Protein AF-A0A832CMW9-F1 (afdb_monomer_lite)

Foldseek 3Di:
DAWDWDDDPPAIDTDGPQPPDPCSVVPVVSVVRVVVRCVVRVD

pLDDT: mean 97.25, std 2.6, range [82.62, 98.56]

Radius of gyration: 11.05 Å; chains: 1; bounding box: 22×16×30 Å

Sequence (43 aa):
PVVWKKMWGQGRVFYTSLGHVAADFTVPEARTIVERGLLWASR

Structure (mmCIF, N/CA/C/O backbone):
data_AF-A0A832CMW9-F1
#
_entry.id   AF-A0A832CMW9-F1
#
loop_
_atom_site.group_PDB
_atom_site.id
_atom_site.type_symbol
_atom_site.label_atom_id
_atom_site.label_alt_id
_atom_site.label_comp_id
_atom_site.label_asym_id
_atom_site.label_entity_id
_atom_site.label_seq_id
_atom_site.pdbx_PDB_ins_code
_atom_site.Cartn_x
_atom_site.Cartn_y
_atom_site.Cartn_z
_atom_site.occupancy
_atom_site.B_iso_or_equiv
_atom_site.auth_seq_id
_atom_site.auth_comp_id
_atom_site.auth_asym_id
_atom_site.auth_atom_id
_atom_site.pdbx_PDB_model_num
ATOM 1 N N . PRO A 1 1 ? 6.820 10.808 5.276 1.00 82.62 1 PRO A N 1
ATOM 2 C CA . PRO A 1 1 ? 6.876 9.347 5.548 1.00 82.62 1 PRO A CA 1
ATOM 3 C C . PRO A 1 1 ? 6.381 8.586 4.309 1.00 82.62 1 PRO A C 1
ATOM 5 O O . PRO A 1 1 ? 5.527 9.129 3.620 1.00 82.62 1 PRO A O 1
ATOM 8 N N . VAL A 1 2 ? 6.907 7.388 4.020 1.00 96.00 2 VAL A N 1
ATOM 9 C CA .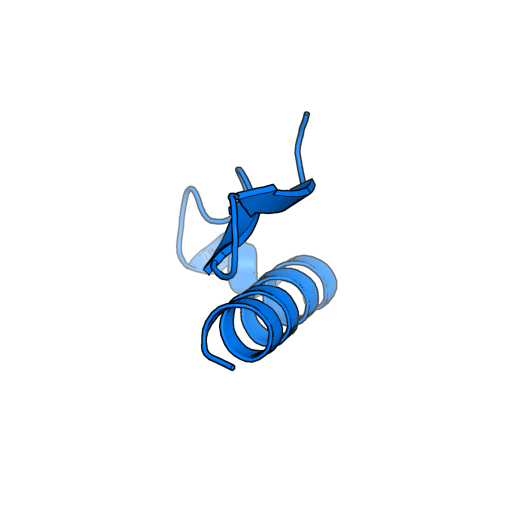 VAL A 1 2 ? 6.606 6.657 2.762 1.00 96.00 2 VAL A CA 1
ATOM 10 C C . VAL A 1 2 ? 5.501 5.606 2.934 1.00 96.00 2 VAL A C 1
ATOM 12 O O . VAL A 1 2 ? 4.654 5.446 2.061 1.00 96.00 2 VAL A O 1
ATOM 15 N N . VAL A 1 3 ? 5.471 4.905 4.071 1.00 97.88 3 VAL A N 1
ATOM 16 C CA . VAL A 1 3 ? 4.457 3.891 4.413 1.00 97.88 3 VAL A CA 1
ATOM 17 C C . VAL 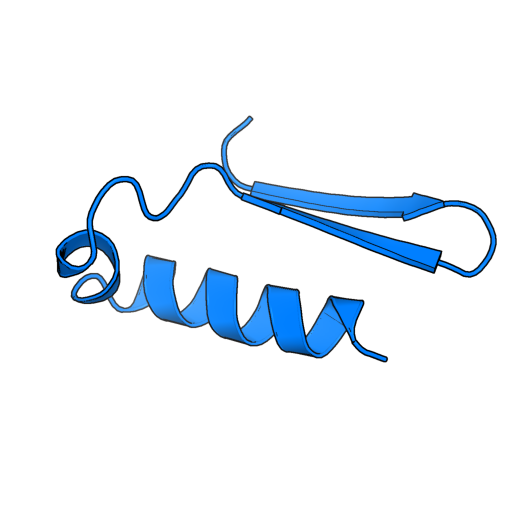A 1 3 ? 4.160 3.983 5.905 1.00 97.88 3 VAL A C 1
ATOM 19 O O . VAL A 1 3 ? 5.089 4.100 6.705 1.00 97.88 3 VAL A O 1
ATOM 22 N N . TRP A 1 4 ? 2.887 3.918 6.293 1.00 98.31 4 TRP A N 1
ATOM 23 C CA . TRP A 1 4 ? 2.486 3.747 7.691 1.00 98.31 4 TRP A CA 1
ATOM 24 C C . TRP A 1 4 ? 1.076 3.164 7.804 1.00 98.31 4 TRP A C 1
ATOM 26 O O . TRP A 1 4 ? 0.293 3.150 6.855 1.00 98.31 4 TRP A O 1
ATOM 36 N N . LYS A 1 5 ? 0.743 2.687 9.004 1.00 97.56 5 LYS A N 1
ATOM 37 C CA . LYS A 1 5 ? -0.613 2.280 9.370 1.00 97.56 5 LYS A CA 1
ATOM 38 C C . LYS A 1 5 ? -0.988 2.836 10.736 1.00 97.56 5 LYS A C 1
ATOM 40 O O . LYS A 1 5 ? -0.123 3.009 11.592 1.00 97.56 5 LYS A O 1
ATOM 45 N N . LYS A 1 6 ? -2.272 3.112 10.934 1.00 97.75 6 LYS A N 1
ATOM 46 C CA . LYS A 1 6 ? -2.832 3.700 12.154 1.00 97.75 6 LYS A CA 1
ATOM 47 C C . LYS A 1 6 ? -4.244 3.162 12.395 1.00 97.75 6 LYS A C 1
ATOM 49 O O . LYS A 1 6 ? -4.962 2.866 11.445 1.00 97.75 6 LYS A O 1
ATOM 54 N N . MET A 1 7 ? -4.648 3.081 13.661 1.00 98.25 7 MET A N 1
ATOM 55 C CA . MET A 1 7 ? -6.051 2.892 14.046 1.00 98.25 7 MET A CA 1
ATOM 56 C C . MET A 1 7 ? -6.752 4.248 14.192 1.00 98.25 7 MET A C 1
ATOM 58 O O . MET A 1 7 ? -6.182 5.191 14.751 1.00 98.25 7 MET A O 1
ATOM 62 N N . TRP A 1 8 ? -7.993 4.344 13.721 1.00 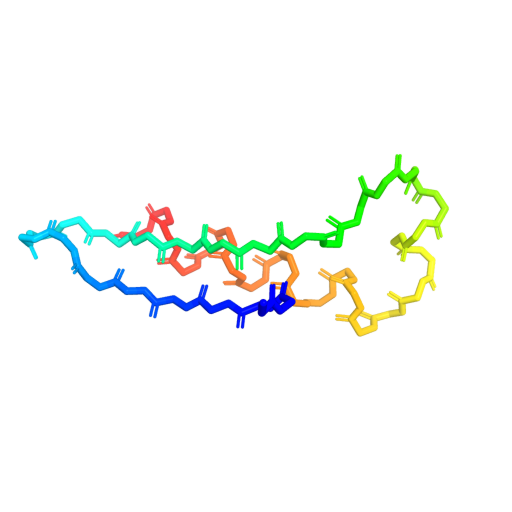97.50 8 TRP A N 1
ATOM 63 C CA . TRP A 1 8 ? -8.880 5.485 13.949 1.00 97.50 8 TRP A CA 1
ATOM 64 C C . TRP A 1 8 ? -10.225 4.990 14.482 1.00 97.50 8 TRP A C 1
ATOM 66 O O . TRP A 1 8 ? -11.074 4.512 13.728 1.00 97.50 8 TRP A O 1
ATOM 76 N N . GLY A 1 9 ? -10.398 5.050 15.806 1.00 96.88 9 GLY A N 1
ATOM 77 C CA . GLY A 1 9 ? -11.474 4.320 16.476 1.00 96.88 9 GLY A CA 1
ATOM 78 C C . GLY A 1 9 ? -11.348 2.821 16.190 1.00 96.88 9 GLY A C 1
ATOM 79 O O . GLY A 1 9 ? -10.280 2.245 16.386 1.00 96.88 9 GLY A O 1
ATOM 80 N N . GLN A 1 10 ? -12.419 2.217 15.675 1.00 96.56 10 GLN A N 1
ATOM 81 C CA . GLN A 1 10 ? -12.425 0.817 15.227 1.00 96.56 10 GLN A CA 1
ATOM 82 C C . GLN A 1 10 ? -11.924 0.638 13.781 1.00 96.56 10 GLN A C 1
ATOM 84 O O . GLN A 1 10 ? -11.739 -0.486 13.327 1.00 96.56 10 GLN A O 1
ATOM 89 N N . GLY A 1 11 ? -11.702 1.734 13.047 1.00 97.50 11 GLY A N 1
ATOM 90 C CA . GLY A 1 11 ? -11.255 1.703 11.657 1.00 97.50 11 GLY A CA 1
ATOM 91 C C . GLY A 1 11 ? -9.744 1.530 11.517 1.00 97.50 11 GLY A C 1
ATOM 92 O O . GLY A 1 11 ? -8.956 2.063 12.305 1.00 97.50 11 GLY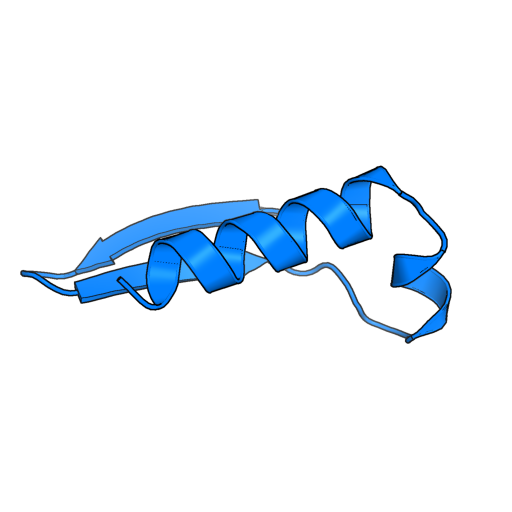 A O 1
ATOM 93 N N . ARG A 1 12 ? -9.332 0.824 10.462 1.00 98.50 12 ARG A N 1
ATOM 94 C CA . ARG A 1 12 ? -7.931 0.642 10.068 1.00 98.50 12 ARG A CA 1
ATOM 95 C C . ARG A 1 12 ? -7.556 1.580 8.926 1.00 98.50 12 ARG A C 1
ATOM 97 O O . ARG A 1 12 ? -8.172 1.546 7.869 1.00 98.50 12 ARG A O 1
ATOM 104 N N . VAL A 1 13 ? -6.516 2.393 9.122 1.00 98.12 13 VAL A N 1
ATOM 105 C CA . VAL A 1 13 ? -5.993 3.326 8.112 1.00 98.12 13 VAL A CA 1
ATOM 106 C C . VAL A 1 13 ? -4.611 2.873 7.670 1.00 98.12 13 VAL A C 1
ATOM 108 O O . VAL A 1 13 ? -3.675 2.837 8.471 1.00 98.12 13 VAL A O 1
ATOM 111 N N . PHE A 1 14 ? -4.481 2.542 6.391 1.00 98.56 14 PHE A N 1
ATOM 112 C CA . PHE A 1 14 ? -3.206 2.272 5.737 1.00 98.56 14 PHE A CA 1
ATOM 113 C C . PHE A 1 14 ? -2.893 3.405 4.757 1.00 98.56 14 PHE A C 1
ATOM 115 O O . PHE A 1 14 ? -3.744 3.778 3.955 1.00 98.56 14 PHE A O 1
ATOM 122 N N . TYR A 1 15 ? -1.678 3.945 4.828 1.00 98.12 15 TYR A N 1
ATOM 123 C CA . TYR A 1 15 ? -1.183 4.972 3.917 1.00 98.12 15 TYR A CA 1
ATOM 124 C C . TYR A 1 15 ? 0.124 4.524 3.276 1.00 98.12 15 TYR A C 1
ATOM 126 O O . TYR A 1 15 ? 1.019 3.985 3.935 1.00 98.12 15 TYR A O 1
ATOM 134 N N . THR A 1 16 ? 0.265 4.853 1.998 1.00 98.00 16 THR A N 1
ATOM 135 C CA . THR A 1 16 ? 1.513 4.736 1.261 1.00 98.00 16 THR A CA 1
ATOM 136 C C . THR A 1 16 ? 1.593 5.824 0.197 1.00 98.00 16 THR A C 1
ATOM 138 O O . THR A 1 16 ? 0.583 6.176 -0.406 1.00 98.00 16 THR A O 1
ATOM 141 N N . SER A 1 17 ? 2.791 6.362 -0.023 1.00 97.12 17 SER A N 1
ATOM 142 C CA . SER A 1 17 ? 3.090 7.256 -1.147 1.00 97.12 17 SER A CA 1
ATOM 143 C C . SER A 1 17 ? 3.685 6.515 -2.355 1.00 97.12 17 SER A C 1
ATOM 145 O O . SER A 1 17 ? 4.224 7.159 -3.249 1.00 97.12 17 SER A O 1
ATOM 147 N N . LEU A 1 18 ? 3.663 5.176 -2.359 1.00 96.38 18 LEU A N 1
ATOM 148 C CA . LEU A 1 18 ? 4.107 4.343 -3.480 1.00 96.38 18 LEU A CA 1
ATOM 149 C C . LEU A 1 18 ? 3.004 4.249 -4.546 1.00 96.38 18 LEU A C 1
ATOM 151 O O . LEU A 1 18 ? 1.825 4.206 -4.198 1.00 96.38 18 LEU A O 1
ATOM 155 N N . GLY A 1 19 ? 3.387 4.153 -5.822 1.00 96.25 19 GLY A N 1
ATOM 156 C CA . GLY A 1 19 ? 2.443 4.007 -6.937 1.00 96.25 19 GLY A CA 1
ATOM 157 C C . GLY A 1 19 ? 2.145 5.315 -7.668 1.00 96.25 19 GLY A C 1
ATOM 158 O O . GLY A 1 19 ? 0.993 5.587 -7.993 1.00 96.25 19 GLY A O 1
ATOM 159 N N . HIS A 1 20 ? 3.174 6.125 -7.924 1.00 96.69 20 HIS A N 1
ATOM 160 C CA . HIS A 1 20 ? 3.064 7.285 -8.808 1.00 96.69 20 HIS A CA 1
ATOM 161 C C . HIS A 1 20 ? 2.738 6.851 -10.246 1.00 96.69 20 HIS A C 1
ATOM 163 O O . HIS A 1 20 ? 1.971 7.523 -10.935 1.00 96.69 20 HIS A O 1
ATOM 169 N N . VAL A 1 21 ? 3.268 5.698 -10.675 1.00 97.69 21 VAL A N 1
ATOM 170 C CA . VAL A 1 21 ? 2.953 5.045 -11.954 1.00 97.69 21 VAL A CA 1
ATOM 171 C C . VAL A 1 21 ? 2.754 3.536 -11.781 1.00 97.69 21 VAL A C 1
ATOM 173 O O . VAL A 1 21 ? 3.262 2.930 -10.843 1.00 97.69 21 VAL A O 1
ATOM 176 N N . ALA A 1 22 ? 2.051 2.888 -12.719 1.00 97.31 22 ALA A N 1
ATOM 177 C CA . ALA A 1 22 ? 1.802 1.439 -12.662 1.00 97.31 22 ALA A CA 1
ATOM 178 C C . ALA A 1 22 ? 3.095 0.601 -12.662 1.00 97.31 22 ALA A C 1
ATOM 180 O O . ALA A 1 22 ? 3.144 -0.463 -12.045 1.00 97.31 22 ALA A O 1
ATOM 181 N N . ALA A 1 23 ? 4.146 1.103 -13.320 1.00 98.00 23 ALA A N 1
ATOM 182 C CA . ALA A 1 23 ? 5.460 0.472 -13.335 1.00 98.00 23 ALA A CA 1
ATOM 183 C C . ALA A 1 23 ? 6.109 0.406 -11.941 1.00 98.00 23 ALA A C 1
ATOM 185 O O . ALA A 1 23 ? 6.925 -0.474 -11.707 1.00 98.00 23 ALA A O 1
ATOM 186 N N . ASP A 1 24 ? 5.707 1.236 -10.972 1.00 97.06 24 ASP A N 1
ATOM 187 C CA . ASP A 1 24 ? 6.244 1.157 -9.605 1.00 97.06 24 ASP A CA 1
ATOM 188 C C . ASP A 1 24 ? 5.937 -0.198 -8.948 1.00 97.06 24 ASP A C 1
ATOM 190 O O . ASP A 1 24 ? 6.681 -0.670 -8.091 1.00 97.06 24 ASP A O 1
ATOM 194 N N . PHE A 1 25 ? 4.866 -0.871 -9.381 1.00 97.81 25 PHE A N 1
ATOM 195 C CA . PHE A 1 25 ? 4.489 -2.197 -8.892 1.00 97.81 25 PHE A CA 1
ATOM 196 C C . PHE A 1 25 ? 5.215 -3.349 -9.598 1.00 97.81 25 PHE A C 1
ATOM 198 O O . PHE A 1 25 ? 4.960 -4.511 -9.272 1.00 97.81 25 PHE A O 1
ATOM 205 N N . THR A 1 26 ? 6.137 -3.064 -10.527 1.00 98.00 26 THR A N 1
ATOM 206 C CA . THR A 1 26 ? 7.117 -4.068 -10.969 1.00 98.00 26 THR A CA 1
ATOM 207 C C . THR A 1 26 ? 8.206 -4.280 -9.923 1.00 98.00 26 THR A C 1
ATOM 209 O O . THR A 1 26 ? 8.859 -5.317 -9.954 1.00 98.00 26 THR A O 1
ATOM 212 N N . VAL A 1 27 ? 8.385 -3.338 -8.983 1.00 98.06 27 VAL A N 1
ATOM 213 C CA . VAL A 1 27 ? 9.201 -3.532 -7.778 1.00 98.06 27 VAL A CA 1
ATOM 214 C C . VAL A 1 27 ? 8.426 -4.450 -6.819 1.00 98.06 27 VAL A C 1
ATOM 216 O O . VAL A 1 27 ? 7.380 -4.038 -6.294 1.00 98.06 27 VAL A O 1
ATOM 219 N N . PRO A 1 28 ? 8.886 -5.693 -6.578 1.00 98.19 28 PRO A N 1
ATOM 220 C CA . PRO A 1 28 ? 8.120 -6.684 -5.818 1.00 98.19 28 PRO A CA 1
ATOM 221 C C . PRO A 1 28 ? 7.770 -6.232 -4.397 1.00 98.19 28 PRO A C 1
ATOM 223 O O . PRO A 1 28 ? 6.689 -6.534 -3.887 1.00 98.19 28 PRO A O 1
ATOM 226 N N . GLU A 1 29 ? 8.653 -5.474 -3.757 1.00 98.12 29 GLU A N 1
ATOM 227 C CA . GLU A 1 29 ? 8.481 -4.941 -2.410 1.00 98.12 29 GLU A CA 1
ATOM 228 C C . GLU A 1 29 ? 7.351 -3.911 -2.363 1.00 98.12 29 GLU A C 1
ATOM 230 O O . GLU A 1 29 ? 6.499 -3.978 -1.475 1.00 98.12 29 GLU A O 1
ATOM 235 N N . ALA A 1 30 ? 7.297 -2.998 -3.341 1.00 98.12 30 ALA A N 1
ATOM 236 C CA . ALA A 1 30 ? 6.249 -1.984 -3.424 1.00 98.12 30 ALA A CA 1
ATOM 237 C C . ALA A 1 30 ? 4.877 -2.639 -3.607 1.00 98.12 30 ALA A C 1
ATOM 239 O O . ALA A 1 30 ? 3.939 -2.345 -2.862 1.00 98.12 30 ALA A O 1
ATOM 240 N N . ARG A 1 31 ? 4.782 -3.605 -4.527 1.00 98.44 31 ARG A N 1
ATOM 241 C CA . ARG A 1 31 ? 3.566 -4.394 -4.743 1.00 98.44 31 ARG A CA 1
ATOM 242 C C . ARG A 1 31 ? 3.141 -5.148 -3.482 1.00 98.44 31 ARG A C 1
ATOM 244 O O . ARG A 1 31 ? 1.991 -5.046 -3.064 1.00 98.44 31 ARG A O 1
ATOM 251 N N . THR A 1 32 ? 4.080 -5.835 -2.833 1.00 98.50 32 THR A N 1
ATOM 252 C CA . THR A 1 32 ? 3.819 -6.614 -1.613 1.00 98.50 32 THR A CA 1
ATOM 253 C C . THR A 1 32 ? 3.314 -5.730 -0.471 1.00 98.50 32 THR A C 1
ATOM 255 O O . THR A 1 32 ? 2.400 -6.118 0.260 1.00 98.50 32 THR A O 1
ATOM 258 N N . ILE A 1 33 ? 3.892 -4.537 -0.304 1.00 98.31 33 ILE A N 1
ATOM 259 C CA . ILE A 1 33 ? 3.467 -3.572 0.715 1.00 98.31 33 ILE A CA 1
ATOM 260 C C . ILE A 1 33 ? 2.027 -3.121 0.459 1.00 98.31 33 ILE A C 1
ATOM 262 O O . ILE A 1 33 ? 1.221 -3.139 1.391 1.00 98.31 33 ILE A O 1
ATOM 266 N N . VAL A 1 34 ? 1.693 -2.753 -0.782 1.00 98.12 34 VAL A N 1
ATOM 267 C CA . VAL A 1 34 ? 0.344 -2.285 -1.132 1.00 98.12 34 VAL A CA 1
ATOM 268 C C . VAL A 1 34 ? -0.690 -3.395 -0.978 1.00 98.12 34 VAL A C 1
ATOM 270 O O . VAL A 1 34 ? -1.693 -3.187 -0.299 1.00 98.12 34 VAL A O 1
ATOM 273 N N . GLU A 1 35 ? -0.428 -4.593 -1.503 1.00 98.25 35 GLU A N 1
ATOM 274 C CA . GLU A 1 35 ? -1.338 -5.738 -1.373 1.00 98.25 35 GLU A CA 1
ATOM 275 C C . GLU A 1 35 ? -1.626 -6.067 0.102 1.00 98.25 35 GLU A C 1
ATOM 277 O O 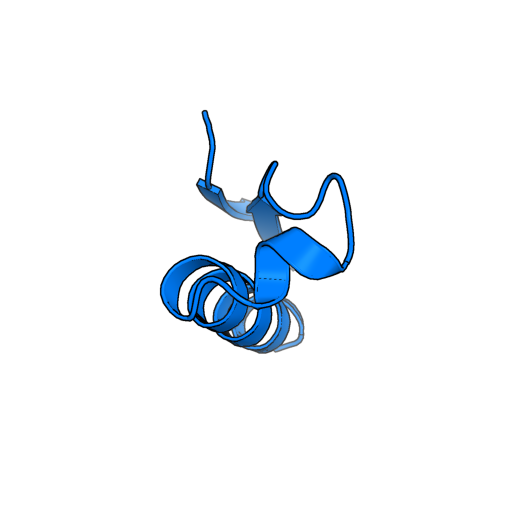. GLU A 1 35 ? -2.784 -6.156 0.518 1.00 98.25 35 GLU A O 1
ATOM 282 N N . ARG A 1 36 ? -0.584 -6.177 0.938 1.00 98.44 36 ARG A N 1
ATOM 283 C CA . ARG A 1 36 ? -0.748 -6.470 2.373 1.00 98.44 36 ARG A CA 1
ATOM 284 C C . ARG A 1 36 ? -1.414 -5.327 3.132 1.00 98.44 36 ARG A C 1
ATOM 286 O O . ARG A 1 36 ? -2.183 -5.586 4.058 1.00 98.44 36 ARG A O 1
ATOM 293 N N . GLY A 1 37 ? -1.132 -4.082 2.760 1.00 98.31 37 GLY A N 1
ATOM 294 C CA . GLY A 1 37 ? -1.745 -2.899 3.355 1.00 98.31 37 GLY A CA 1
ATOM 295 C C . GLY A 1 37 ? -3.250 -2.831 3.105 1.00 98.31 37 GLY A C 1
ATOM 296 O O . GLY A 1 37 ? -4.017 -2.646 4.051 1.00 98.31 37 GLY A O 1
ATOM 297 N N . LEU A 1 38 ? -3.676 -3.074 1.862 1.00 98.06 38 LEU A N 1
ATOM 298 C CA . LEU A 1 38 ? -5.089 -3.137 1.474 1.00 98.06 38 LEU A CA 1
ATOM 299 C C . LEU A 1 38 ? -5.819 -4.297 2.167 1.00 98.06 38 LEU A C 1
ATOM 301 O O . LEU A 1 38 ? -6.896 -4.114 2.738 1.00 98.06 38 LEU A O 1
ATOM 305 N N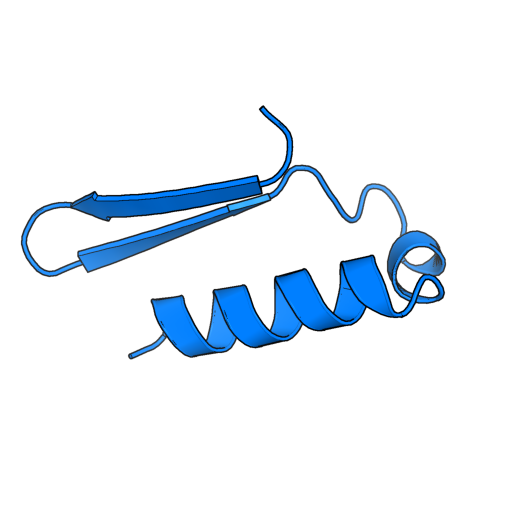 . LEU A 1 39 ? -5.213 -5.488 2.199 1.00 98.44 39 LEU A N 1
ATOM 306 C CA . LEU A 1 39 ? -5.772 -6.642 2.912 1.00 98.44 39 LEU A CA 1
ATOM 307 C C . LEU A 1 39 ? -5.870 -6.412 4.424 1.00 98.44 39 LEU A C 1
ATOM 309 O O . LEU A 1 39 ? -6.781 -6.923 5.068 1.00 98.44 39 LEU A O 1
ATOM 313 N N . TRP A 1 40 ? -4.938 -5.662 5.013 1.00 98.31 40 TRP A N 1
ATOM 314 C CA . TRP A 1 40 ? -5.007 -5.314 6.428 1.00 98.31 40 TRP A CA 1
ATOM 315 C C . TRP A 1 40 ? -6.115 -4.294 6.711 1.00 98.31 40 TRP A C 1
ATOM 317 O O . TRP A 1 40 ? -6.810 -4.463 7.709 1.00 98.31 40 TRP A O 1
ATOM 327 N N . ALA A 1 41 ? -6.281 -3.276 5.859 1.00 98.19 41 ALA A N 1
ATOM 328 C CA . ALA A 1 41 ? -7.253 -2.194 6.046 1.00 98.19 41 ALA A CA 1
ATOM 329 C C . ALA A 1 41 ? -8.707 -2.581 5.717 1.00 98.19 41 ALA A C 1
ATOM 331 O O . ALA A 1 41 ? -9.625 -1.942 6.215 1.00 98.19 41 ALA A O 1
ATOM 332 N N . SER A 1 42 ? -8.914 -3.612 4.889 1.00 97.12 42 SER A N 1
ATOM 333 C CA . SER A 1 42 ? -10.245 -4.119 4.498 1.00 97.12 42 SER A CA 1
ATOM 334 C C . SER A 1 42 ? -10.913 -5.026 5.531 1.00 97.12 42 SER A C 1
ATOM 336 O O . SER A 1 42 ? -12.092 -5.346 5.399 1.00 97.12 42 SER A O 1
ATOM 338 N N . ARG A 1 43 ? -10.158 -5.474 6.531 1.00 90.44 43 ARG A N 1
ATOM 339 C CA . ARG A 1 43 ? -10.675 -6.273 7.641 1.00 90.44 43 ARG A CA 1
ATOM 340 C C . ARG A 1 43 ? -11.167 -5.357 8.753 1.00 90.44 43 ARG A C 1
ATOM 342 O O . ARG A 1 43 ? -11.841 -5.871 9.664 1.00 90.44 43 ARG A O 1
#

Secondary structure (DSSP, 8-state):
--EEEEEETTEEEEEE---SSGGGGGSHHHHHHHHHHHHHHT-